Protein AF-A0A250J6V6-F1 (afdb_monomer)

Organism: NCBI:txid43

Secondary structure (DSSP, 8-state):
-PPPPP--------S-TTGGGGGS-HHHHHHHHHHHHHHHTT-BS-HHHHHHHHHHHTS--TTTSB---

Foldseek 3Di:
DDDDDDDDPPDPDDDDPPVVCPPPDPLLNVLVVLLVVCVVQVWAADSVVQSVVCVVVSHGPCVRTHHDD

Sequence (69 aa):
MLRAVRTGSDVDEDEDDFSNNASLPKWKQKCIENYNECVEDDWTGNCHDCLRLCEGQHKWPSGKCHGKE

Radius of gyration: 19.48 Å; Cα contacts (8 Å, |Δi|>4): 62; chains: 1; bounding box: 60×39×28 Å

Mean predicted aligned error: 11.18 Å

Structure (mmCIF, N/CA/C/O backbone):
data_AF-A0A250J6V6-F1
#
_entry.id   AF-A0A250J6V6-F1
#
loop_
_atom_site.group_PDB
_atom_site.id
_atom_site.type_symbol
_atom_site.label_atom_id
_atom_site.label_alt_id
_atom_site.label_comp_id
_atom_site.label_asym_id
_atom_site.label_entity_id
_atom_site.label_seq_id
_atom_site.pdbx_PDB_ins_code
_atom_site.Cartn_x
_atom_site.Cartn_y
_atom_site.Cartn_z
_atom_site.occupancy
_atom_site.B_iso_or_equiv
_atom_site.auth_seq_id
_atom_site.auth_comp_id
_atom_site.auth_asym_id
_atom_site.auth_atom_id
_atom_site.pdbx_PDB_model_num
ATOM 1 N N . MET A 1 1 ? 48.567 -30.113 -13.558 1.00 46.62 1 MET A N 1
ATOM 2 C CA . MET A 1 1 ? 47.276 -29.578 -14.038 1.00 46.62 1 MET A CA 1
ATOM 3 C C . MET A 1 1 ? 46.452 -29.196 -12.820 1.00 46.62 1 MET A C 1
ATOM 5 O O . MET A 1 1 ? 45.977 -30.090 -12.131 1.00 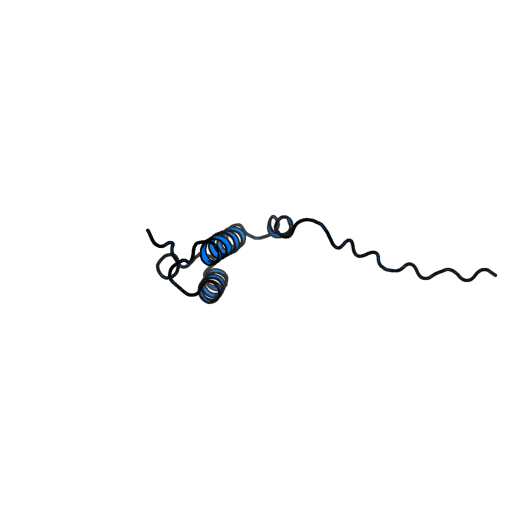46.62 1 MET A O 1
ATOM 9 N N . LEU A 1 2 ? 46.382 -27.909 -12.473 1.00 50.09 2 LEU A N 1
ATOM 10 C CA . LEU A 1 2 ? 45.577 -27.459 -11.335 1.00 50.09 2 LEU A CA 1
ATOM 11 C C . LEU A 1 2 ? 44.122 -27.306 -11.795 1.00 50.09 2 LEU A C 1
ATOM 13 O O . LEU A 1 2 ? 43.849 -26.609 -12.769 1.00 5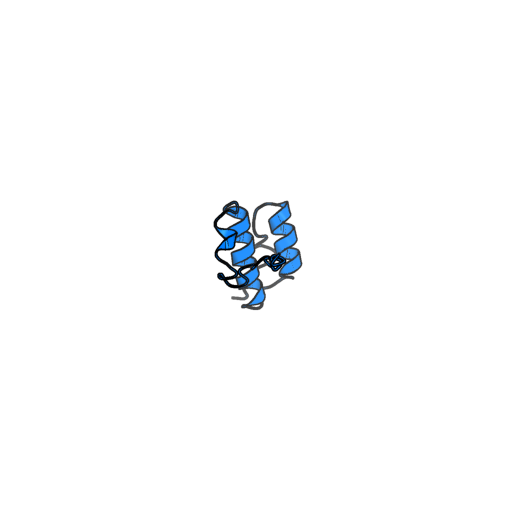0.09 2 LEU A O 1
ATOM 17 N N . ARG A 1 3 ? 43.208 -28.016 -11.127 1.00 57.41 3 ARG A N 1
ATOM 18 C CA . ARG A 1 3 ? 41.763 -27.932 -11.362 1.00 57.41 3 ARG A CA 1
ATOM 19 C C . ARG A 1 3 ? 41.250 -26.610 -10.791 1.00 57.41 3 ARG A C 1
ATOM 21 O O . ARG A 1 3 ? 41.453 -26.342 -9.611 1.00 57.41 3 ARG A O 1
ATOM 28 N N . ALA A 1 4 ? 40.609 -25.809 -11.635 1.00 60.81 4 ALA A N 1
ATOM 29 C CA . ALA A 1 4 ? 39.980 -24.554 -11.247 1.00 60.81 4 ALA A CA 1
ATOM 30 C C . ALA A 1 4 ? 38.848 -24.801 -10.234 1.00 60.81 4 ALA A C 1
ATOM 32 O O . ALA A 1 4 ? 38.005 -25.681 -10.428 1.00 60.81 4 ALA A O 1
ATOM 33 N N . VAL A 1 5 ? 38.860 -24.026 -9.150 1.00 62.66 5 VAL A N 1
ATOM 34 C CA . VAL A 1 5 ? 37.787 -23.955 -8.153 1.00 62.66 5 VAL A CA 1
ATOM 35 C C . VAL A 1 5 ? 36.566 -23.299 -8.800 1.00 62.66 5 VAL A C 1
ATOM 37 O O . VAL A 1 5 ? 36.692 -22.304 -9.510 1.00 62.66 5 VAL A O 1
ATOM 40 N N . ARG A 1 6 ? 35.385 -23.888 -8.576 1.00 60.72 6 ARG A N 1
ATOM 41 C CA . ARG A 1 6 ? 34.087 -23.311 -8.948 1.00 60.72 6 ARG A CA 1
ATOM 42 C C . ARG A 1 6 ? 33.946 -21.951 -8.263 1.00 60.72 6 ARG A C 1
ATOM 44 O O . ARG A 1 6 ? 33.927 -21.901 -7.039 1.00 60.72 6 ARG A O 1
ATOM 51 N N . THR A 1 7 ? 33.839 -20.884 -9.046 1.00 60.75 7 THR A N 1
ATOM 52 C CA . THR A 1 7 ? 33.318 -19.599 -8.569 1.00 60.75 7 THR A CA 1
ATOM 53 C C . THR A 1 7 ? 31.853 -19.825 -8.203 1.00 60.75 7 THR A C 1
ATOM 55 O O . THR A 1 7 ? 31.034 -20.177 -9.053 1.00 60.75 7 THR A O 1
ATOM 58 N N . GLY A 1 8 ? 31.577 -19.777 -6.899 1.00 54.06 8 GLY A N 1
ATOM 59 C CA . GLY A 1 8 ? 30.227 -19.619 -6.386 1.00 54.06 8 GLY A CA 1
ATOM 60 C C . GLY A 1 8 ? 29.708 -18.259 -6.826 1.00 54.06 8 GLY A C 1
ATOM 61 O O . GLY A 1 8 ? 30.479 -17.314 -6.960 1.00 54.06 8 GLY A O 1
ATOM 62 N N . SER A 1 9 ? 28.420 -18.202 -7.129 1.00 54.06 9 SER A N 1
ATOM 63 C CA . SER A 1 9 ? 27.706 -16.950 -7.302 1.00 54.06 9 SER A CA 1
ATOM 64 C C . SER A 1 9 ? 27.608 -16.296 -5.932 1.00 54.06 9 SER A C 1
ATOM 66 O O . SER A 1 9 ? 26.796 -16.721 -5.114 1.00 54.06 9 SER A O 1
ATOM 68 N N . ASP A 1 10 ? 28.471 -15.321 -5.682 1.00 53.22 10 ASP A N 1
ATOM 69 C CA . ASP A 1 10 ? 28.289 -14.351 -4.614 1.00 53.22 10 ASP A CA 1
ATOM 70 C C . ASP A 1 10 ? 27.041 -13.540 -4.992 1.00 53.22 10 ASP A C 1
ATOM 72 O O . ASP A 1 10 ? 27.070 -12.680 -5.871 1.00 53.22 10 ASP A O 1
ATOM 76 N N . VAL A 1 11 ? 25.893 -13.950 -4.456 1.00 60.88 11 VAL A N 1
ATOM 77 C CA . VAL A 1 11 ? 24.699 -13.113 -4.448 1.00 60.88 11 VAL A CA 1
ATOM 78 C C . VAL A 1 11 ? 24.899 -12.165 -3.279 1.00 60.88 11 VAL A C 1
ATOM 80 O O . VAL A 1 11 ? 24.935 -12.603 -2.134 1.00 60.88 11 VAL A O 1
ATOM 83 N N . ASP A 1 12 ? 25.126 -10.890 -3.578 1.00 49.94 12 ASP A N 1
ATOM 84 C CA . ASP A 1 12 ? 25.109 -9.826 -2.583 1.00 49.94 12 ASP A CA 1
ATOM 85 C C . ASP A 1 12 ? 23.678 -9.736 -2.014 1.00 49.94 12 ASP A C 1
ATOM 87 O O . ASP A 1 12 ? 22.797 -9.060 -2.544 1.00 49.94 12 ASP A O 1
ATOM 91 N N . GLU A 1 13 ? 23.413 -10.530 -0.980 1.00 56.50 13 GLU A N 1
ATOM 92 C CA . GLU A 1 13 ? 22.325 -10.328 -0.032 1.00 56.50 13 GLU A CA 1
ATOM 93 C C . GLU A 1 13 ? 22.808 -9.212 0.896 1.00 56.50 13 GLU A C 1
ATOM 95 O O . GLU A 1 13 ? 23.710 -9.482 1.674 1.00 56.50 13 GLU A O 1
ATOM 100 N N . ASP A 1 14 ? 22.321 -7.974 0.720 1.00 55.88 14 ASP A N 1
ATOM 101 C CA . ASP A 1 14 ? 22.250 -6.880 1.720 1.00 55.88 14 ASP A CA 1
ATOM 102 C C . ASP A 1 14 ? 22.364 -5.486 1.054 1.00 55.88 14 ASP A C 1
ATOM 104 O O . ASP A 1 14 ? 23.366 -4.797 1.211 1.00 55.88 14 ASP A O 1
ATOM 108 N N . GLU A 1 15 ? 21.321 -5.022 0.350 1.00 49.69 15 GLU A N 1
ATOM 109 C CA . GLU A 1 15 ? 21.103 -3.578 0.122 1.00 49.69 15 GLU A CA 1
ATOM 110 C C . GLU A 1 15 ? 19.607 -3.235 0.308 1.00 49.69 15 GLU A C 1
ATOM 112 O O . GLU A 1 15 ? 18.782 -3.433 -0.581 1.00 49.69 15 GLU A O 1
ATOM 117 N N . ASP A 1 16 ? 19.268 -2.783 1.522 1.00 49.09 16 ASP A N 1
ATOM 118 C CA . ASP A 1 16 ? 18.077 -2.030 1.957 1.00 49.09 16 ASP A CA 1
ATOM 119 C C . ASP A 1 16 ? 16.733 -2.266 1.218 1.00 49.09 16 ASP A C 1
ATOM 121 O O . ASP A 1 16 ? 16.456 -1.719 0.147 1.00 49.09 16 ASP A O 1
ATOM 125 N N . ASP A 1 17 ? 15.827 -2.977 1.900 1.00 58.06 17 ASP A N 1
ATOM 126 C CA . ASP A 1 17 ? 14.495 -3.475 1.488 1.00 58.06 17 ASP A CA 1
ATOM 127 C C . ASP A 1 17 ? 13.554 -2.463 0.773 1.00 58.06 17 ASP A C 1
ATOM 129 O O . ASP A 1 17 ? 12.635 -2.851 0.052 1.00 58.06 17 ASP A O 1
ATOM 133 N N . PHE A 1 18 ? 13.794 -1.148 0.863 1.00 51.53 18 PHE A N 1
ATOM 134 C CA . PHE A 1 18 ? 12.958 -0.122 0.210 1.00 51.53 18 PHE A CA 1
ATOM 135 C C . PHE A 1 18 ? 13.572 0.563 -1.018 1.00 51.53 18 PHE A C 1
ATOM 137 O O . PHE A 1 18 ? 12.824 1.136 -1.822 1.00 51.53 18 PHE A O 1
ATOM 144 N N . SER A 1 19 ? 14.886 0.462 -1.240 1.00 54.00 19 SER A N 1
ATOM 145 C CA . SER A 1 19 ? 15.566 1.104 -2.381 1.00 54.00 19 SER A CA 1
ATOM 146 C C . SER A 1 19 ? 15.158 0.498 -3.734 1.00 54.00 19 SER A C 1
ATOM 148 O O . SER A 1 19 ? 15.235 1.150 -4.778 1.00 54.00 19 SER A O 1
ATOM 150 N N . ASN A 1 20 ? 14.596 -0.713 -3.715 1.00 60.28 20 ASN A N 1
ATOM 151 C CA . ASN A 1 20 ? 14.144 -1.447 -4.899 1.00 60.28 20 ASN A CA 1
ATOM 152 C C . ASN A 1 20 ? 12.855 -0.877 -5.531 1.00 60.28 20 ASN A C 1
ATOM 154 O O . ASN A 1 20 ? 12.570 -1.123 -6.707 1.00 60.28 20 ASN A O 1
ATOM 158 N N . ASN A 1 21 ? 12.082 -0.067 -4.793 1.00 65.12 21 ASN A N 1
ATOM 159 C CA . ASN A 1 21 ? 10.794 0.456 -5.264 1.00 65.12 21 ASN A CA 1
ATOM 160 C C . ASN A 1 21 ? 10.895 1.739 -6.103 1.00 65.12 21 ASN A C 1
ATOM 162 O O . ASN A 1 21 ? 9.906 2.128 -6.730 1.00 65.12 21 ASN A O 1
ATOM 166 N N . ALA A 1 22 ? 12.067 2.382 -6.182 1.00 73.62 22 ALA A N 1
ATOM 167 C CA . ALA A 1 22 ? 12.254 3.613 -6.962 1.00 73.62 22 ALA A CA 1
ATOM 168 C C . ALA A 1 22 ? 11.928 3.433 -8.459 1.00 73.62 22 ALA A C 1
ATOM 170 O O . ALA A 1 22 ? 11.511 4.376 -9.131 1.00 73.62 22 ALA A O 1
ATOM 171 N N . SER A 1 23 ? 12.070 2.206 -8.967 1.00 85.94 23 SER A N 1
ATOM 172 C CA . SER A 1 23 ? 11.738 1.825 -10.343 1.00 85.94 23 SER A CA 1
ATOM 173 C C . SER A 1 23 ? 10.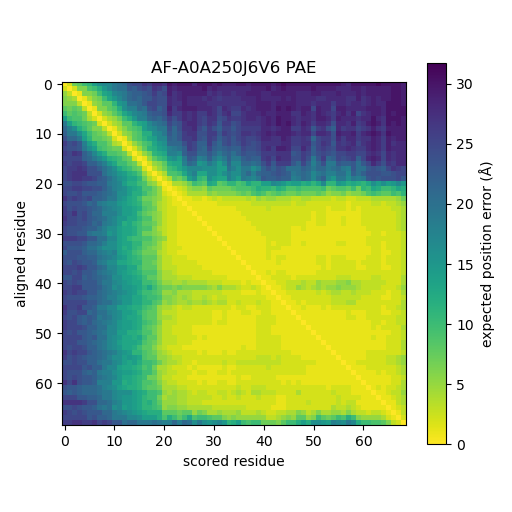235 1.626 -10.593 1.00 85.94 23 SER A C 1
ATOM 175 O O . SER A 1 23 ? 9.799 1.573 -11.745 1.00 85.94 23 SER A O 1
ATOM 177 N N . LEU A 1 24 ? 9.419 1.522 -9.538 1.00 89.12 24 LEU A N 1
ATOM 178 C CA . LEU A 1 24 ? 7.991 1.268 -9.676 1.00 89.12 24 LEU A CA 1
ATOM 179 C C . LEU A 1 24 ? 7.224 2.516 -10.129 1.00 89.12 24 LEU A C 1
ATOM 181 O O . LEU A 1 24 ? 7.598 3.642 -9.797 1.00 89.12 24 LEU A O 1
ATOM 185 N N . PRO A 1 25 ? 6.077 2.342 -10.807 1.00 94.75 25 PRO A N 1
ATOM 186 C CA . PRO A 1 25 ? 5.152 3.438 -11.047 1.00 94.75 25 PRO A CA 1
ATOM 187 C C . PRO A 1 25 ? 4.751 4.142 -9.744 1.00 94.75 25 PRO A C 1
ATOM 189 O O . PRO A 1 25 ? 4.506 3.488 -8.730 1.00 94.75 25 PRO A O 1
ATOM 192 N N . LYS A 1 26 ? 4.581 5.470 -9.799 1.00 94.50 26 LYS A N 1
ATOM 193 C CA . LYS A 1 26 ? 4.218 6.303 -8.634 1.00 94.50 26 LYS A CA 1
ATOM 194 C C . LYS A 1 26 ? 3.016 5.773 -7.851 1.00 94.50 26 LYS A C 1
ATOM 196 O O . LYS A 1 26 ? 3.011 5.809 -6.627 1.00 94.50 26 LYS A O 1
ATOM 201 N N . TRP A 1 27 ? 1.998 5.271 -8.552 1.00 95.50 27 TRP A N 1
ATOM 202 C CA . TRP A 1 27 ? 0.807 4.721 -7.906 1.00 95.50 27 TRP A CA 1
ATOM 203 C C . TRP A 1 27 ? 1.137 3.515 -7.021 1.00 95.50 27 TRP A C 1
ATOM 205 O O . TRP A 1 27 ? 0.556 3.365 -5.952 1.00 95.50 27 TRP A O 1
ATOM 215 N N . LYS A 1 28 ? 2.092 2.680 -7.444 1.00 95.81 28 LYS A N 1
ATOM 216 C CA . LYS A 1 28 ? 2.473 1.461 -6.737 1.00 95.81 28 LYS A CA 1
ATOM 217 C C . LYS A 1 28 ? 3.350 1.782 -5.534 1.00 95.81 28 LYS A C 1
ATOM 219 O O . LYS A 1 28 ? 3.120 1.220 -4.472 1.00 95.81 28 LYS A O 1
ATOM 224 N N . GLN A 1 29 ? 4.256 2.753 -5.672 1.00 95.25 29 GLN A N 1
ATOM 225 C CA . GLN A 1 29 ? 4.989 3.315 -4.533 1.00 95.25 29 GLN A CA 1
ATOM 226 C C . GLN A 1 29 ? 4.015 3.819 -3.456 1.00 95.25 29 GLN A C 1
ATOM 228 O O . GLN A 1 29 ? 4.142 3.439 -2.299 1.00 95.25 29 GLN A O 1
ATOM 233 N N . LYS A 1 30 ? 2.967 4.562 -3.849 1.00 95.44 30 LYS A N 1
ATOM 234 C CA . LYS A 1 30 ? 1.936 5.045 -2.915 1.00 95.44 30 LYS A CA 1
ATOM 235 C C . LYS A 1 30 ? 1.130 3.912 -2.264 1.00 95.44 30 LYS A C 1
ATOM 237 O O . LYS A 1 30 ? 0.772 4.013 -1.097 1.00 95.44 30 LYS A O 1
ATOM 242 N N . CYS A 1 31 ? 0.833 2.835 -2.998 1.00 96.88 31 CYS A N 1
ATOM 243 C CA . CYS A 1 31 ? 0.183 1.653 -2.421 1.00 96.88 31 CYS A CA 1
ATOM 244 C C . CYS A 1 31 ? 1.041 0.988 -1.339 1.00 96.88 31 CYS A C 1
ATOM 246 O O . CYS A 1 31 ? 0.497 0.545 -0.335 1.00 96.88 31 CYS A O 1
ATOM 248 N N . ILE A 1 32 ? 2.354 0.899 -1.565 1.00 95.50 32 ILE A N 1
ATOM 249 C CA . ILE A 1 32 ? 3.308 0.287 -0.633 1.00 95.50 32 ILE A CA 1
ATOM 250 C C . ILE A 1 32 ? 3.477 1.169 0.607 1.00 95.50 32 ILE A C 1
ATOM 252 O O . ILE A 1 32 ? 3.386 0.665 1.718 1.00 95.50 32 ILE A O 1
ATOM 256 N N . GLU A 1 33 ? 3.635 2.481 0.419 1.00 94.75 33 GLU A N 1
ATOM 257 C CA . GLU A 1 33 ? 3.706 3.465 1.508 1.00 94.75 33 GLU A CA 1
ATOM 258 C C . GLU A 1 33 ? 2.482 3.360 2.429 1.00 94.75 33 GLU A C 1
ATOM 260 O O . GLU A 1 33 ? 2.622 3.095 3.617 1.00 94.75 33 GLU A O 1
ATOM 265 N N . ASN A 1 34 ? 1.273 3.432 1.862 1.00 96.31 34 ASN A N 1
ATOM 266 C CA . ASN A 1 34 ? 0.042 3.331 2.647 1.00 96.31 34 ASN A CA 1
ATOM 267 C C . ASN A 1 34 ? -0.165 1.939 3.266 1.00 96.31 34 ASN A C 1
ATOM 269 O O . ASN A 1 34 ? -0.844 1.814 4.280 1.00 96.31 34 ASN A O 1
ATOM 273 N N . TYR A 1 35 ? 0.358 0.878 2.646 1.00 96.50 35 TYR A N 1
ATOM 274 C CA . TYR A 1 35 ? 0.317 -0.457 3.236 1.00 96.50 35 TYR A CA 1
ATOM 275 C C . TYR A 1 35 ? 1.188 -0.532 4.492 1.00 96.50 35 TYR A C 1
ATOM 277 O O . TYR A 1 35 ? 0.731 -1.082 5.490 1.00 96.50 35 TYR A O 1
ATOM 285 N N . ASN A 1 36 ? 2.388 0.051 4.461 1.00 95.31 36 ASN A N 1
ATOM 286 C CA . ASN A 1 36 ? 3.259 0.112 5.633 1.00 95.31 36 ASN A CA 1
ATOM 287 C C . ASN A 1 36 ? 2.599 0.907 6.759 1.00 95.31 36 ASN A C 1
ATOM 289 O O . ASN A 1 36 ? 2.460 0.375 7.854 1.00 95.31 36 ASN A O 1
ATOM 293 N N . GLU A 1 37 ? 2.090 2.108 6.461 1.00 95.25 37 GLU A N 1
ATOM 294 C CA . GLU A 1 37 ? 1.340 2.917 7.434 1.00 95.25 37 GLU A CA 1
ATOM 295 C C . GLU A 1 37 ? 0.148 2.133 8.003 1.00 95.25 37 GLU A C 1
ATOM 297 O O . GLU A 1 37 ? -0.081 2.114 9.207 1.00 95.25 37 GLU A O 1
ATOM 302 N N . CYS A 1 38 ? -0.587 1.407 7.155 1.00 96.06 38 CYS A N 1
ATOM 303 C CA . CYS A 1 38 ? -1.714 0.588 7.593 1.00 96.06 38 CYS A CA 1
ATOM 304 C C . CYS A 1 38 ? -1.311 -0.489 8.609 1.00 96.06 38 CYS A C 1
ATOM 306 O O . CYS A 1 38 ? -2.039 -0.717 9.577 1.00 96.06 38 CYS A O 1
ATOM 308 N N . VAL A 1 39 ? -0.178 -1.157 8.373 1.00 95.31 39 VAL A N 1
ATOM 309 C CA . VAL A 1 39 ? 0.341 -2.219 9.245 1.00 95.31 39 VAL A CA 1
ATOM 310 C C . VAL A 1 39 ? 0.914 -1.646 10.542 1.00 95.31 39 VAL A C 1
ATOM 312 O O . VAL A 1 39 ? 0.721 -2.248 11.596 1.00 95.31 39 VAL A O 1
ATOM 315 N N . GLU A 1 40 ? 1.604 -0.508 10.472 1.00 95.25 40 GLU A N 1
ATOM 316 C CA . GLU A 1 40 ? 2.254 0.133 11.620 1.00 95.25 40 GLU A CA 1
ATOM 317 C C . GLU A 1 40 ? 1.250 0.822 12.556 1.00 95.25 40 GLU A C 1
ATOM 319 O O . GLU A 1 40 ? 1.333 0.653 13.773 1.00 95.25 40 GLU A O 1
ATOM 324 N N . ASP A 1 41 ? 0.265 1.529 11.999 1.00 93.56 41 ASP A N 1
ATOM 325 C CA . ASP A 1 41 ? -0.651 2.398 12.750 1.00 93.56 41 ASP A CA 1
ATOM 326 C C . ASP A 1 41 ? -2.035 1.767 13.010 1.00 93.56 41 ASP A C 1
ATOM 328 O O . ASP A 1 41 ? -2.994 2.475 13.326 1.00 93.56 41 ASP A O 1
ATOM 332 N N . ASP A 1 42 ? -2.177 0.445 12.855 1.00 88.56 42 ASP A N 1
ATOM 333 C CA . ASP A 1 42 ? -3.435 -0.300 13.068 1.00 88.56 42 ASP A CA 1
ATOM 334 C C . ASP A 1 42 ? -4.643 0.373 12.382 1.00 88.56 42 ASP A C 1
ATOM 336 O O . ASP A 1 42 ? -5.673 0.681 13.000 1.00 88.56 42 ASP A O 1
ATOM 340 N N . TRP A 1 43 ? -4.522 0.659 11.084 1.00 95.62 43 TRP A N 1
ATOM 341 C CA . TRP A 1 43 ? -5.590 1.322 10.334 1.00 95.62 43 TRP A CA 1
ATOM 342 C C . TRP A 1 43 ? -6.889 0.504 10.329 1.00 95.62 43 TRP A C 1
ATOM 344 O O . TRP A 1 43 ? -6.931 -0.706 10.547 1.00 95.62 43 TRP A O 1
ATOM 354 N N . THR A 1 44 ? -7.999 1.178 10.039 1.00 95.44 44 THR A N 1
ATOM 355 C CA . THR A 1 44 ? -9.263 0.503 9.733 1.00 95.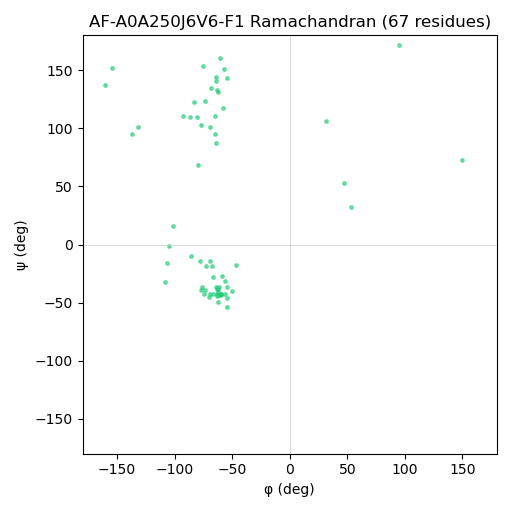44 44 THR A CA 1
ATOM 356 C C . THR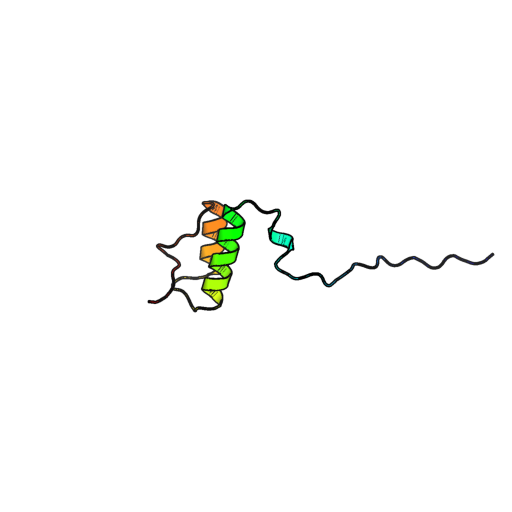 A 1 44 ? -9.112 -0.318 8.451 1.00 95.44 44 THR A C 1
ATOM 358 O O . THR A 1 44 ? -8.521 0.158 7.489 1.00 95.44 44 THR A O 1
ATOM 361 N N . GLY A 1 45 ? -9.701 -1.517 8.404 1.00 93.94 45 GLY A N 1
ATOM 362 C CA . GLY A 1 45 ? -9.653 -2.411 7.240 1.00 93.94 45 GLY A CA 1
ATOM 363 C C . GLY A 1 45 ? -8.532 -3.456 7.316 1.00 93.94 45 GLY A C 1
ATOM 364 O O . GLY A 1 45 ? -7.707 -3.441 8.218 1.00 93.94 45 GLY A O 1
ATOM 365 N N . ASN A 1 46 ? -8.523 -4.414 6.384 1.00 96.94 46 ASN A N 1
ATOM 366 C CA . ASN A 1 46 ? -7.457 -5.416 6.295 1.00 96.94 46 ASN A CA 1
ATOM 367 C C . ASN A 1 46 ? -6.368 -4.929 5.330 1.00 96.94 46 ASN A C 1
ATOM 369 O O . ASN A 1 46 ? -6.607 -4.887 4.125 1.00 96.94 46 ASN A O 1
ATOM 373 N N . CYS A 1 47 ? -5.178 -4.595 5.837 1.00 96.94 47 CYS A N 1
ATOM 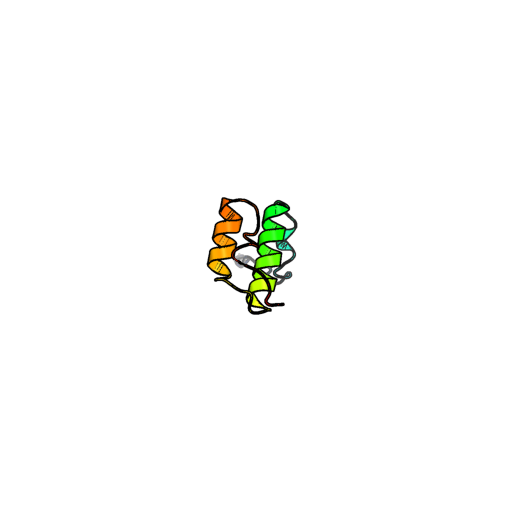374 C CA . CYS A 1 47 ? -4.108 -3.981 5.042 1.00 96.94 47 CYS A CA 1
ATOM 375 C C . CYS A 1 47 ? -3.724 -4.778 3.786 1.00 96.94 47 CYS A C 1
ATOM 377 O O . CYS A 1 47 ? -3.480 -4.183 2.734 1.00 96.94 47 CYS A O 1
ATOM 379 N N . HIS A 1 48 ? -3.731 -6.112 3.843 1.00 97.19 48 HIS A N 1
ATOM 380 C CA . HIS A 1 48 ? -3.443 -6.941 2.672 1.00 97.19 48 HIS A CA 1
ATOM 381 C C . HIS A 1 48 ? -4.551 -6.856 1.614 1.00 97.19 48 HIS A C 1
ATOM 383 O O . HIS A 1 48 ? -4.251 -6.708 0.428 1.00 97.19 48 HIS A O 1
ATOM 389 N N . ASP A 1 49 ? -5.822 -6.881 2.020 1.00 98.12 49 ASP A N 1
ATOM 390 C CA . ASP A 1 49 ? -6.949 -6.680 1.099 1.00 98.12 49 ASP A CA 1
ATOM 391 C C . ASP A 1 49 ? -6.920 -5.272 0.487 1.00 98.12 49 ASP A C 1
ATOM 393 O O . ASP A 1 49 ? -7.177 -5.090 -0.706 1.00 98.12 49 ASP A O 1
ATOM 397 N N . CYS A 1 50 ? -6.549 -4.266 1.283 1.00 97.88 50 CYS A N 1
ATOM 398 C CA . CYS A 1 50 ? -6.370 -2.890 0.826 1.00 97.88 50 CYS A CA 1
ATOM 399 C C . CYS A 1 50 ? -5.275 -2.785 -0.239 1.00 97.88 50 CYS A C 1
ATOM 401 O O . CYS A 1 50 ? -5.480 -2.124 -1.260 1.00 97.88 50 CYS A O 1
ATOM 403 N N . LEU A 1 51 ? -4.147 -3.474 -0.041 1.00 97.94 51 LEU A N 1
ATOM 404 C CA . LEU A 1 51 ? -3.063 -3.537 -1.015 1.00 97.94 51 LEU A CA 1
ATOM 405 C C . LEU A 1 51 ? -3.525 -4.210 -2.314 1.00 97.94 51 LEU A C 1
ATOM 407 O O . LEU A 1 51 ? -3.298 -3.657 -3.387 1.00 97.94 51 LEU A O 1
ATOM 411 N N . ARG A 1 52 ? -4.259 -5.330 -2.240 1.00 98.06 52 ARG A N 1
ATOM 412 C CA . ARG A 1 52 ? -4.831 -6.003 -3.425 1.00 98.06 52 ARG A CA 1
ATOM 413 C C . ARG A 1 52 ? -5.778 -5.106 -4.215 1.00 98.06 52 ARG A C 1
ATOM 415 O O . ARG A 1 52 ? -5.706 -5.056 -5.442 1.00 98.06 52 ARG A O 1
ATOM 422 N N . LEU A 1 53 ? -6.648 -4.370 -3.524 1.00 97.94 53 LEU A N 1
ATOM 423 C CA . LEU A 1 53 ? -7.516 -3.379 -4.161 1.00 97.94 53 LEU A CA 1
ATOM 424 C C . LEU A 1 53 ? -6.691 -2.259 -4.798 1.00 97.94 53 LEU A C 1
ATOM 426 O O . LEU A 1 53 ? -6.962 -1.876 -5.935 1.00 97.94 53 LEU A O 1
ATOM 430 N N . CYS A 1 54 ? -5.658 -1.780 -4.102 1.00 97.94 54 CYS A N 1
ATOM 431 C CA . CYS A 1 54 ? -4.749 -0.758 -4.606 1.00 97.9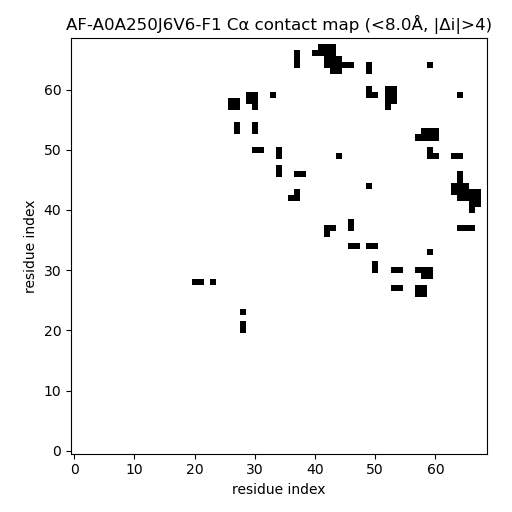4 54 CYS A CA 1
ATOM 432 C C . CYS A 1 54 ? -4.039 -1.200 -5.892 1.00 97.94 54 CYS A C 1
ATOM 434 O O . CYS A 1 54 ? -3.979 -0.421 -6.839 1.00 97.94 54 CYS A O 1
ATOM 436 N N . GLU A 1 55 ? -3.577 -2.452 -5.963 1.00 97.00 55 GLU A N 1
ATOM 437 C CA . GLU A 1 55 ? -2.979 -3.051 -7.163 1.00 97.00 55 GLU A CA 1
ATOM 438 C C . GLU A 1 55 ? -3.957 -3.125 -8.341 1.00 97.00 55 GLU A C 1
ATOM 440 O O . GLU A 1 55 ? -3.555 -2.875 -9.472 1.00 97.00 55 GLU A O 1
ATOM 445 N N . GLY A 1 56 ? -5.236 -3.424 -8.094 1.00 97.50 56 GLY A N 1
ATOM 446 C CA . GLY A 1 56 ? -6.248 -3.504 -9.152 1.00 97.50 56 GLY A CA 1
ATOM 447 C C . GLY A 1 56 ? -6.725 -2.144 -9.672 1.00 97.50 56 GLY A C 1
ATOM 448 O O . GLY A 1 56 ? -6.987 -1.996 -10.863 1.00 97.50 56 GLY A O 1
ATOM 449 N N . GLN A 1 57 ? -6.848 -1.146 -8.790 1.00 97.69 57 GLN A N 1
ATOM 450 C CA . GLN A 1 57 ? -7.394 0.178 -9.129 1.00 97.69 57 GLN A CA 1
ATOM 451 C C . GLN A 1 57 ? -6.327 1.280 -9.256 1.00 97.69 57 GLN A C 1
ATOM 453 O O . GLN A 1 57 ? -6.659 2.436 -9.519 1.00 97.69 57 GLN A O 1
ATOM 458 N N . HIS A 1 58 ? -5.056 0.935 -9.034 1.00 98.00 58 HIS A N 1
ATOM 459 C CA . HIS A 1 58 ? -3.898 1.835 -9.012 1.00 98.00 58 HIS A CA 1
ATOM 460 C C . HIS A 1 58 ? -4.052 3.033 -8.059 1.00 98.00 58 HIS A C 1
ATOM 462 O O . HIS A 1 58 ? -3.565 4.134 -8.323 1.00 98.00 58 HIS A O 1
ATOM 468 N N . LYS A 1 59 ? -4.776 2.844 -6.952 1.00 97.88 59 LYS A N 1
ATOM 469 C CA . LYS A 1 59 ? -5.041 3.890 -5.957 1.00 97.88 59 LYS A CA 1
ATOM 470 C C . LYS A 1 59 ? -5.449 3.273 -4.630 1.00 97.88 59 LYS A C 1
ATOM 472 O O . LYS A 1 59 ? -6.300 2.390 -4.607 1.00 97.88 59 LYS A O 1
ATOM 477 N N . TRP A 1 60 ? -4.924 3.783 -3.520 1.00 97.69 60 TRP A N 1
ATOM 478 C CA . TRP A 1 60 ? -5.271 3.262 -2.199 1.00 97.69 60 TRP A CA 1
ATOM 479 C C . TRP A 1 60 ? -6.763 3.464 -1.876 1.00 97.69 60 TRP A C 1
ATOM 481 O O . TRP A 1 60 ? -7.288 4.563 -2.095 1.00 97.69 60 TRP A O 1
ATOM 491 N N . PRO A 1 61 ? -7.475 2.437 -1.376 1.00 97.62 61 PRO A N 1
ATOM 492 C CA . PRO A 1 61 ? -8.903 2.520 -1.077 1.00 97.62 61 PRO A CA 1
ATOM 493 C C . PRO A 1 61 ? -9.165 3.227 0.265 1.00 97.62 61 PRO A C 1
ATOM 495 O O . PRO A 1 61 ? -9.641 2.608 1.211 1.00 97.62 61 PRO A O 1
ATOM 498 N N . SER A 1 62 ? -8.907 4.536 0.352 1.00 95.69 62 SER A N 1
ATOM 499 C CA . SER A 1 62 ? -9.003 5.309 1.607 1.00 95.69 62 SER A CA 1
ATOM 500 C C . SER A 1 62 ? -10.367 5.232 2.307 1.00 95.69 62 SER A C 1
ATOM 502 O O . SER A 1 62 ? -10.432 5.218 3.527 1.00 95.69 62 SER A O 1
ATOM 504 N N . GLY A 1 63 ? -11.468 5.088 1.561 1.00 94.94 63 GLY A N 1
ATOM 505 C CA . GLY A 1 63 ? -12.803 4.898 2.151 1.00 94.94 63 GLY A CA 1
ATOM 506 C C . GLY A 1 63 ? -13.008 3.548 2.856 1.00 94.94 63 GLY A C 1
ATOM 507 O O . GLY A 1 63 ? -13.990 3.373 3.568 1.00 94.94 63 GLY A O 1
ATOM 508 N N . LYS A 1 64 ? -12.111 2.581 2.640 1.00 93.88 64 LYS A N 1
ATOM 509 C CA . LYS A 1 64 ? -12.085 1.287 3.341 1.00 93.88 64 LYS A CA 1
ATOM 510 C C . LYS A 1 64 ? -10.918 1.194 4.315 1.00 93.88 64 LYS A C 1
ATOM 512 O O . LYS A 1 64 ? -11.052 0.529 5.334 1.00 93.88 64 LYS A O 1
ATOM 517 N N . CYS A 1 65 ? -9.806 1.844 3.975 1.00 96.25 65 CYS A N 1
ATOM 518 C CA . CYS A 1 65 ? -8.518 1.651 4.616 1.00 96.25 65 CYS A CA 1
ATOM 519 C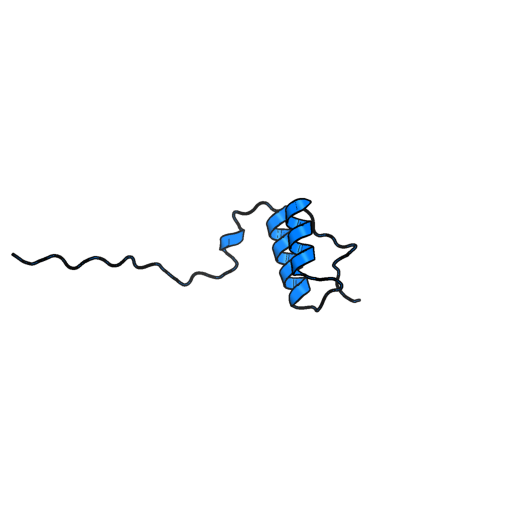 C . CYS A 1 65 ? -7.888 2.992 4.974 1.00 96.25 65 CYS A C 1
ATOM 521 O O . CYS A 1 65 ? -7.376 3.684 4.092 1.00 96.25 65 CYS A O 1
ATOM 523 N N . HIS A 1 66 ? -7.982 3.371 6.243 1.00 94.69 66 HIS A N 1
ATOM 524 C CA . HIS A 1 66 ? -7.617 4.697 6.743 1.00 94.69 66 HIS A CA 1
ATOM 525 C C . HIS A 1 66 ? -7.235 4.633 8.219 1.00 94.69 66 HIS A C 1
ATOM 527 O O . HIS A 1 66 ? -7.737 3.773 8.950 1.00 94.69 66 HIS A O 1
ATOM 533 N N . GLY A 1 67 ? -6.375 5.561 8.639 1.00 91.75 67 GLY A N 1
ATOM 534 C CA . GLY A 1 67 ? -6.005 5.735 10.038 1.00 91.75 67 GLY A CA 1
ATOM 535 C C . GLY A 1 67 ? -7.219 5.993 10.927 1.00 91.75 67 GLY A C 1
ATOM 536 O O . GLY A 1 67 ? -8.242 6.521 10.481 1.00 91.75 67 GLY A O 1
ATOM 537 N N . LYS A 1 68 ? -7.104 5.573 12.186 1.00 81.62 68 LYS A N 1
ATOM 538 C CA . LYS A 1 68 ? -8.072 5.900 13.231 1.00 81.62 68 LYS A CA 1
ATOM 539 C C . LYS A 1 68 ? -7.656 7.249 13.824 1.00 81.62 68 LYS A C 1
ATOM 541 O O . LYS A 1 68 ? -6.597 7.334 14.435 1.00 81.62 68 LYS A O 1
ATOM 546 N N . GLU A 1 69 ? -8.439 8.290 13.558 1.00 72.44 69 GLU A N 1
ATOM 547 C CA . GLU A 1 69 ? -8.278 9.625 14.161 1.00 72.44 69 GLU A CA 1
ATOM 548 C C . GLU A 1 69 ? -8.697 9.641 15.639 1.00 72.44 69 GLU A C 1
ATOM 550 O O . GLU A 1 69 ? -9.672 8.927 15.985 1.00 72.44 69 GLU A O 1
#

pLDDT: mean 82.6, std 18.52, range [46.62, 98.12]

Solvent-accessible surface area (backbone atoms only — not comparable to full-atom values): 4379 Å² total; per-residue (Å²): 136,86,82,80,78,82,82,72,84,82,72,87,84,83,79,61,94,67,71,76,49,75,83,48,58,70,48,55,46,50,29,51,54,53,33,50,51,28,66,74,61,67,23,45,63,57,46,68,61,39,37,55,48,9,69,75,67,57,42,65,48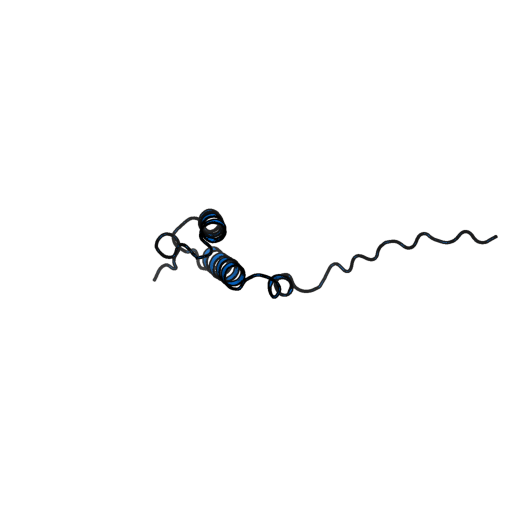,55,95,61,41,38,74,76,128